Protein AF-A0A9E2MKJ2-F1 (afdb_monomer)

Sequence (163 aa):
MRKSIFILISMLVLAAMLAGCAQEGEVGDALLTVTGDIGKTNSGNDYVFDEARFEEHSVDLVIDDVWMGDGQEYRGILLSDIIDIVKPGSGVTTISVIAVDGKSADVAIEDAKNMDILMVHYLSGALLGEDLGGPVKIAFGADAQKVYPDESWMWWVAELKFK

Nearest PDB structures (foldseek):
  7rkb-assembly1_A  TM=8.671E-01  e=3.979E-11  Klebsiella pneumoniae subsp. pneumoniae SA1
  7kou-assembly3_C  TM=8.525E-01  e=1.728E-10  Agrobacterium fabrum str. C58
  7kp2-assembly1_A  TM=7.884E-01  e=3.795E-07  Vibrio cholerae O1 biovar El Tor str. N16961
  7kom-assembly1_A  TM=7.580E-01  e=3.579E-07  Vibrio vulnificus CMCP6
  2bpb-assembly1_A  TM=7.396E-01  e=1.158E-06  Ancylobacter novellus

Solvent-accessible surface area (backbone atoms only — not comparable to full-atom values): 9170 Å² total; per-residue (Å²): 142,67,85,67,63,70,61,63,66,69,68,73,71,82,79,80,84,82,85,76,81,73,81,66,73,87,77,63,70,74,53,34,37,38,40,62,54,55,67,42,58,77,52,85,83,23,30,63,37,20,67,71,52,48,71,71,58,38,48,80,47,75,31,60,36,98,87,82,42,73,72,39,46,34,27,21,36,38,44,37,56,49,47,66,65,30,41,55,43,94,82,48,51,34,34,36,42,26,22,77,88,69,52,69,33,80,41,48,46,71,51,32,62,75,37,58,34,29,43,29,37,27,46,75,91,38,77,34,48,61,93,78,22,23,62,19,22,52,46,50,26,82,72,36,54,77,75,48,59,80,86,53,59,42,47,30,29,37,37,39,36,33,69

Mean predicted aligned error: 7.88 Å

Secondary structure (DSSP, 8-state):
--TTHHHHHTTSSTTSSS-----PPPP-S-SEEEEESBS--SBTTBEEE-HHHHHHH-EEEEEEETTTEEEEEEEEEEHHHHHHHH-B-TT--EEEEEETTS-EEEEEHHHHHHS-EEEEEEETTEEPPGGGT-S-EEEE-TTGGGTS-GGG--SSEEEEEE-

Structure (mmCIF, N/CA/C/O backbone):
data_AF-A0A9E2MKJ2-F1
#
_entry.id   AF-A0A9E2MKJ2-F1
#
loop_
_atom_site.group_PDB
_atom_site.id
_atom_site.type_symbol
_atom_site.label_atom_id
_atom_site.label_alt_id
_atom_site.label_comp_id
_atom_site.label_asym_id
_atom_site.label_entity_id
_atom_site.label_seq_id
_atom_site.pdbx_PDB_ins_code
_atom_site.Cartn_x
_atom_site.Cartn_y
_atom_site.Cartn_z
_atom_site.occupancy
_atom_site.B_iso_or_equiv
_atom_site.auth_seq_id
_atom_site.auth_comp_id
_atom_site.auth_asym_id
_atom_site.auth_atom_id
_atom_site.pdbx_PDB_model_num
ATOM 1 N N . MET A 1 1 ? -63.630 -22.637 -6.621 1.00 48.47 1 MET A N 1
ATOM 2 C CA . MET A 1 1 ? -62.660 -22.516 -7.735 1.00 48.47 1 MET A CA 1
ATOM 3 C C . MET A 1 1 ? -62.425 -21.020 -7.954 1.00 48.47 1 MET A C 1
ATOM 5 O O . MET A 1 1 ? -63.279 -20.373 -8.522 1.00 48.47 1 MET A O 1
ATOM 9 N N . ARG A 1 2 ? -61.464 -20.331 -7.337 1.00 50.72 2 ARG A N 1
ATOM 10 C CA . ARG A 1 2 ? -60.043 -20.271 -7.715 1.00 50.72 2 ARG A CA 1
ATOM 11 C C . ARG A 1 2 ? -59.269 -19.543 -6.592 1.00 50.72 2 ARG A C 1
ATOM 13 O O . ARG A 1 2 ? -58.680 -18.492 -6.796 1.00 50.72 2 ARG A O 1
ATOM 20 N N . LYS A 1 3 ? -59.245 -20.135 -5.391 1.00 43.34 3 LYS A N 1
ATOM 21 C CA . LYS A 1 3 ? -58.246 -19.813 -4.345 1.00 43.34 3 LYS A CA 1
ATOM 22 C C . LYS A 1 3 ? -56.802 -20.123 -4.811 1.00 43.34 3 LYS A C 1
ATOM 24 O O . LYS A 1 3 ? -55.842 -19.808 -4.129 1.00 43.34 3 LYS A O 1
ATOM 29 N N . SER A 1 4 ? -56.673 -20.697 -6.007 1.00 48.12 4 SER A N 1
ATOM 30 C CA . SER A 1 4 ? -55.448 -21.088 -6.699 1.00 48.12 4 SER A CA 1
ATOM 31 C C . SER A 1 4 ? -54.723 -19.952 -7.435 1.00 48.12 4 SER A C 1
ATOM 33 O O . SER A 1 4 ? -53.630 -20.185 -7.931 1.00 48.12 4 SER A O 1
ATOM 35 N N . ILE A 1 5 ? -55.299 -18.745 -7.539 1.00 49.69 5 ILE A N 1
ATOM 36 C CA . ILE A 1 5 ? -54.667 -17.633 -8.285 1.00 49.69 5 ILE A CA 1
ATOM 37 C C . ILE A 1 5 ? -53.714 -16.798 -7.417 1.00 49.69 5 ILE A C 1
ATOM 39 O O . ILE A 1 5 ? -52.717 -16.301 -7.927 1.00 49.69 5 ILE A O 1
ATOM 43 N N . PHE A 1 6 ? -53.940 -16.713 -6.103 1.00 41.12 6 PHE A N 1
ATOM 44 C CA . PHE A 1 6 ? -53.033 -15.984 -5.204 1.00 41.12 6 PHE A CA 1
ATOM 45 C C . PHE A 1 6 ? -51.783 -16.783 -4.808 1.00 41.12 6 PHE A C 1
ATOM 47 O O . PHE A 1 6 ? -50.783 -16.197 -4.409 1.00 41.12 6 PHE A O 1
ATOM 54 N N . ILE A 1 7 ? -51.806 -18.109 -4.968 1.00 48.50 7 ILE A N 1
ATOM 55 C CA . ILE A 1 7 ? -50.669 -18.979 -4.631 1.00 48.50 7 ILE A CA 1
ATOM 56 C C . ILE A 1 7 ? -49.615 -18.984 -5.754 1.00 48.50 7 ILE A C 1
ATOM 58 O O . ILE A 1 7 ? -48.433 -19.149 -5.474 1.00 48.50 7 ILE A O 1
ATOM 62 N N . LEU A 1 8 ? -50.002 -18.714 -7.009 1.00 43.38 8 LEU A N 1
ATOM 63 C CA . LEU A 1 8 ? -49.053 -18.700 -8.130 1.00 43.38 8 LEU A CA 1
ATOM 64 C C . LEU A 1 8 ? -48.218 -17.415 -8.245 1.00 43.38 8 LEU A C 1
ATOM 66 O O . LEU A 1 8 ? -47.157 -17.449 -8.857 1.00 43.38 8 LEU A O 1
ATOM 70 N N . ILE A 1 9 ? -48.653 -16.300 -7.651 1.00 47.84 9 ILE A N 1
ATOM 71 C CA . ILE A 1 9 ? -47.902 -15.030 -7.703 1.00 47.84 9 ILE A CA 1
ATOM 72 C C . ILE A 1 9 ? -46.892 -14.927 -6.546 1.00 47.84 9 ILE A C 1
ATOM 74 O O . ILE A 1 9 ? -45.880 -14.246 -6.666 1.00 47.84 9 ILE A O 1
ATOM 78 N N . SER A 1 10 ? -47.090 -15.682 -5.459 1.00 44.38 10 SER A N 1
ATOM 79 C CA . SER A 1 10 ? -46.145 -15.725 -4.332 1.00 44.38 10 SER A CA 1
ATOM 80 C C . SER A 1 10 ? -44.887 -16.559 -4.608 1.00 44.38 10 SER A C 1
ATOM 82 O O . SER A 1 10 ? -43.930 -16.470 -3.844 1.00 44.38 10 SER A O 1
ATOM 84 N N . MET A 1 11 ? -44.874 -17.380 -5.663 1.00 45.34 11 MET A N 1
ATOM 85 C CA . MET A 1 11 ? -43.769 -18.308 -5.943 1.00 45.34 11 MET A CA 1
ATOM 86 C C . MET A 1 11 ? -42.767 -17.779 -6.979 1.00 45.34 11 MET A C 1
ATOM 88 O O . MET A 1 11 ? -41.757 -18.426 -7.232 1.00 45.34 11 MET A O 1
ATOM 92 N N . LEU A 1 12 ? -43.012 -16.594 -7.552 1.00 43.16 12 LEU A N 1
ATOM 93 C CA . LEU A 1 12 ? -42.153 -16.000 -8.585 1.00 43.16 12 LEU A CA 1
ATOM 94 C C . LEU A 1 12 ? -41.167 -14.943 -8.053 1.00 43.16 12 LEU A C 1
ATOM 96 O O . LEU A 1 12 ? -40.442 -14.340 -8.835 1.00 43.16 12 LEU A O 1
ATOM 100 N N . VAL A 1 13 ? -41.129 -14.707 -6.737 1.00 48.25 13 VAL A N 1
ATOM 101 C CA . VAL A 1 13 ? -40.271 -13.669 -6.124 1.00 48.25 13 VAL A CA 1
ATOM 102 C C . VAL A 1 13 ? -39.027 -14.259 -5.436 1.00 48.25 13 VAL A C 1
ATOM 104 O O . VAL A 1 13 ? -38.104 -13.526 -5.103 1.00 48.25 13 VAL A O 1
ATOM 107 N N . LEU A 1 14 ? -38.927 -15.585 -5.284 1.00 47.94 14 LEU A N 1
ATOM 108 C CA . LEU A 1 14 ? -37.842 -16.224 -4.518 1.00 47.94 14 LEU A CA 1
ATOM 109 C C . LEU A 1 14 ? -36.689 -16.793 -5.371 1.00 47.94 14 LEU A C 1
ATOM 111 O O . LEU A 1 14 ? -35.899 -17.587 -4.876 1.00 47.94 14 LEU A O 1
ATOM 115 N N . ALA A 1 15 ? -36.581 -16.410 -6.645 1.00 45.19 15 ALA A N 1
ATOM 116 C CA . ALA A 1 15 ? -35.523 -16.902 -7.541 1.00 45.19 15 ALA A CA 1
ATOM 117 C C . ALA A 1 15 ? -34.489 -15.833 -7.945 1.00 45.19 15 ALA A C 1
ATOM 119 O O . ALA A 1 15 ? -33.603 -16.116 -8.743 1.00 45.19 15 ALA A O 1
ATOM 120 N N . ALA A 1 16 ? -34.576 -14.613 -7.405 1.00 46.22 16 ALA A N 1
ATOM 121 C CA . ALA A 1 16 ? -33.737 -13.489 -7.835 1.00 46.22 16 ALA A CA 1
ATOM 122 C C . ALA A 1 16 ? -32.528 -13.184 -6.923 1.00 46.22 16 ALA A C 1
ATOM 124 O O . ALA A 1 16 ? -31.899 -12.149 -7.102 1.00 46.22 16 ALA A O 1
ATOM 125 N N . MET A 1 17 ? -32.187 -14.036 -5.946 1.00 51.84 17 MET A N 1
ATOM 126 C CA . MET A 1 17 ? -31.168 -13.698 -4.930 1.00 51.84 17 MET A CA 1
ATOM 127 C C . MET A 1 17 ? -29.825 -14.439 -5.029 1.00 51.84 17 MET A C 1
ATOM 129 O O . MET A 1 17 ? -29.007 -14.279 -4.134 1.00 51.84 17 MET A O 1
ATOM 133 N N . LEU A 1 18 ? -29.544 -15.223 -6.077 1.00 49.38 18 LEU A N 1
ATOM 134 C CA . LEU A 1 18 ? -28.296 -16.014 -6.139 1.00 49.38 18 LEU A CA 1
ATOM 135 C C . LEU A 1 18 ? -27.590 -15.994 -7.503 1.00 49.38 18 LEU A C 1
ATOM 137 O O . LEU A 1 18 ? -27.066 -17.008 -7.952 1.00 49.38 18 LEU A O 1
ATOM 141 N N . ALA A 1 19 ? -27.552 -14.847 -8.174 1.00 50.34 19 ALA A N 1
ATOM 142 C CA . ALA A 1 19 ? -26.739 -14.692 -9.381 1.00 50.34 19 ALA A CA 1
ATOM 143 C C . ALA A 1 19 ? -26.029 -13.338 -9.371 1.00 50.34 19 ALA A C 1
ATOM 145 O O . ALA A 1 19 ? -26.339 -12.437 -10.143 1.00 50.34 19 ALA A O 1
ATOM 146 N N . GLY A 1 20 ? -25.103 -13.204 -8.427 1.00 41.22 20 GLY A N 1
ATOM 147 C CA . GLY A 1 20 ? -24.197 -12.069 -8.309 1.00 41.22 20 GLY A CA 1
ATOM 148 C C . GLY A 1 20 ? -22.768 -12.514 -8.015 1.00 41.22 20 GLY A C 1
ATOM 149 O O . GLY A 1 20 ? -22.053 -11.789 -7.343 1.00 41.22 20 GLY A O 1
ATOM 150 N N . CYS A 1 21 ? -22.340 -13.695 -8.477 1.00 43.72 21 CYS A N 1
ATOM 151 C CA . CYS A 1 21 ? -20.911 -13.915 -8.684 1.00 43.72 21 CYS A CA 1
ATOM 152 C C . CYS A 1 21 ? -20.562 -13.139 -9.950 1.00 43.72 21 CYS A C 1
ATOM 154 O O . CYS A 1 21 ? -20.670 -13.664 -11.058 1.00 43.72 21 CYS A O 1
ATOM 156 N N . ALA A 1 22 ? -20.263 -11.848 -9.786 1.00 44.31 22 ALA A N 1
ATOM 157 C CA . ALA A 1 22 ? -19.526 -11.120 -10.798 1.00 44.31 22 ALA A CA 1
ATOM 158 C C . ALA A 1 22 ? -18.281 -11.962 -11.080 1.00 44.31 22 ALA A C 1
ATOM 160 O O . ALA A 1 22 ? -17.479 -12.208 -10.182 1.00 44.31 22 ALA A O 1
ATOM 161 N N . GLN A 1 23 ? -18.201 -12.503 -12.290 1.00 45.25 23 GLN A N 1
ATOM 162 C CA . GLN A 1 23 ? -17.027 -13.217 -12.751 1.00 45.25 23 GLN A CA 1
ATOM 163 C C . GLN A 1 23 ? -15.961 -12.160 -13.031 1.00 45.25 23 GLN A C 1
ATOM 165 O O . GLN A 1 23 ? -15.745 -11.754 -14.170 1.00 45.25 23 GLN A O 1
ATOM 170 N N . GLU A 1 24 ? -15.373 -11.644 -11.953 1.00 56.00 24 GLU A N 1
ATOM 171 C CA . GLU A 1 24 ? -14.029 -11.091 -11.994 1.00 56.00 24 GLU A CA 1
ATOM 172 C C . GLU A 1 24 ? -13.126 -12.210 -12.539 1.00 56.00 24 GLU A C 1
ATOM 174 O O . GLU A 1 24 ? -13.365 -13.388 -12.252 1.00 56.00 24 GLU A O 1
ATOM 179 N N . GLY A 1 25 ? -12.187 -11.875 -13.429 1.00 65.81 25 GLY A N 1
ATOM 180 C CA . GLY A 1 25 ? -11.320 -12.863 -14.081 1.00 65.81 25 GLY A CA 1
ATOM 181 C C . GLY A 1 25 ? -10.665 -13.812 -13.073 1.00 65.81 25 GLY A C 1
ATOM 182 O O . GLY A 1 25 ? -10.543 -13.475 -11.893 1.00 65.81 25 GLY A O 1
ATOM 183 N N . GLU A 1 26 ? -10.274 -15.008 -13.530 1.00 83.62 26 GLU A N 1
ATOM 184 C CA . GLU A 1 26 ? -9.567 -15.962 -12.668 1.00 83.62 26 GLU A CA 1
ATOM 185 C C . GLU A 1 26 ? -8.401 -15.257 -11.963 1.00 83.62 26 GLU A C 1
ATOM 187 O O . GLU A 1 26 ? -7.570 -14.626 -12.613 1.00 83.62 26 GLU A O 1
ATOM 192 N N . VAL A 1 27 ? -8.395 -15.322 -10.630 1.00 90.12 27 VAL A N 1
ATOM 193 C CA . VAL A 1 27 ? -7.342 -14.742 -9.794 1.00 90.12 27 VAL A CA 1
ATOM 194 C C . VAL A 1 27 ? -6.051 -15.523 -10.040 1.00 90.12 27 VAL A C 1
ATOM 196 O O . VAL A 1 27 ? -6.033 -16.746 -9.888 1.00 90.12 27 VAL A O 1
ATOM 199 N N . GLY A 1 28 ? -4.998 -14.815 -10.442 1.00 94.06 28 GLY A N 1
ATOM 200 C CA . GLY A 1 28 ? -3.655 -15.349 -10.638 1.00 94.06 28 GLY A CA 1
ATOM 201 C C . GLY A 1 28 ? -2.877 -15.528 -9.333 1.00 94.06 28 GLY A C 1
ATOM 202 O O . GLY A 1 28 ? -3.443 -15.558 -8.239 1.00 94.06 28 GLY A O 1
ATOM 203 N N . ASP A 1 29 ? -1.553 -15.645 -9.453 1.00 96.19 29 ASP A N 1
ATOM 204 C CA . ASP A 1 29 ? -0.668 -15.759 -8.293 1.00 96.19 29 ASP A CA 1
ATOM 205 C C . ASP A 1 29 ? -0.756 -14.495 -7.424 1.00 96.19 29 ASP A C 1
ATOM 207 O O . ASP A 1 29 ? -0.662 -13.367 -7.914 1.00 96.19 29 ASP A O 1
ATOM 211 N N . ALA A 1 30 ? -0.955 -14.688 -6.120 1.00 97.25 30 ALA A N 1
ATOM 212 C CA . ALA A 1 30 ? -1.144 -13.589 -5.186 1.00 97.25 30 ALA A CA 1
ATOM 213 C C . ALA A 1 30 ? 0.164 -12.815 -4.969 1.00 97.25 30 ALA A C 1
ATOM 215 O O . ALA A 1 30 ? 1.140 -13.372 -4.463 1.00 97.25 30 ALA A O 1
ATOM 216 N N . LEU A 1 31 ? 0.156 -11.521 -5.296 1.00 98.19 31 LEU A N 1
ATOM 217 C CA . LEU A 1 31 ? 1.242 -10.591 -4.973 1.00 98.19 31 LEU A CA 1
ATOM 218 C C . LEU A 1 31 ? 0.961 -9.853 -3.662 1.00 98.19 31 LEU A C 1
ATOM 220 O O . LEU A 1 31 ? 1.866 -9.640 -2.860 1.00 98.19 31 LEU A O 1
ATOM 224 N N . LEU A 1 32 ? -0.305 -9.495 -3.435 1.00 98.75 32 LEU A N 1
ATOM 225 C CA . LEU A 1 32 ? -0.785 -8.857 -2.215 1.00 98.75 32 LEU A CA 1
ATOM 226 C C . LEU A 1 32 ? -2.194 -9.358 -1.892 1.00 98.75 32 LEU A C 1
ATOM 228 O O . LEU A 1 32 ? -3.072 -9.359 -2.753 1.00 98.75 32 LEU A O 1
ATOM 232 N N . THR A 1 33 ? -2.431 -9.763 -0.648 1.00 98.69 33 THR A N 1
ATOM 233 C CA . THR A 1 33 ? -3.749 -10.231 -0.193 1.00 98.69 33 THR A CA 1
ATOM 234 C C . THR A 1 33 ? -4.363 -9.237 0.781 1.00 98.69 33 THR A C 1
ATOM 236 O O . THR A 1 33 ? -3.698 -8.759 1.693 1.00 98.69 33 THR A O 1
ATOM 239 N N . VAL A 1 34 ? -5.645 -8.936 0.618 1.00 98.75 34 VAL A N 1
ATOM 240 C CA . VAL A 1 34 ? -6.417 -8.121 1.552 1.00 98.75 34 VAL A CA 1
ATOM 241 C C . VAL A 1 34 ? -7.363 -9.007 2.342 1.00 98.75 34 VAL A C 1
ATOM 243 O O . VAL A 1 34 ? -8.164 -9.740 1.761 1.00 98.75 34 VAL A O 1
ATOM 246 N N . THR A 1 35 ? -7.283 -8.903 3.664 1.00 98.69 35 THR A N 1
ATOM 247 C CA . THR A 1 35 ? -8.057 -9.700 4.621 1.00 98.69 35 THR A CA 1
ATOM 248 C C . THR A 1 35 ? -8.778 -8.794 5.624 1.00 98.69 35 THR A C 1
ATOM 250 O O . THR A 1 35 ? -8.530 -7.585 5.704 1.00 98.69 35 THR A O 1
ATOM 253 N N . GLY A 1 36 ? -9.651 -9.380 6.446 1.00 97.94 36 GLY A N 1
ATOM 254 C CA . GLY A 1 36 ? -10.337 -8.679 7.535 1.00 97.94 36 GLY A CA 1
ATOM 255 C C . GLY A 1 36 ? -11.766 -8.270 7.184 1.00 97.94 36 GLY A C 1
ATOM 256 O O . GLY A 1 36 ? -12.458 -8.993 6.471 1.00 97.94 36 GLY A O 1
ATOM 257 N N . ASP A 1 37 ? -12.239 -7.150 7.735 1.00 97.50 37 ASP A N 1
ATOM 258 C CA . ASP A 1 37 ? -13.611 -6.662 7.513 1.00 97.50 37 ASP A CA 1
ATOM 259 C C . ASP A 1 37 ? -13.715 -5.880 6.189 1.00 97.50 37 ASP A C 1
ATOM 261 O O . ASP A 1 37 ? -13.721 -4.645 6.155 1.00 97.50 37 ASP A O 1
ATOM 265 N N . ILE A 1 38 ? -13.754 -6.628 5.080 1.00 98.00 38 ILE A N 1
ATOM 266 C CA . ILE A 1 38 ? -13.893 -6.113 3.711 1.00 98.00 38 ILE A CA 1
ATOM 267 C C . ILE A 1 38 ? -15.231 -6.496 3.070 1.00 98.00 38 ILE A C 1
ATOM 269 O O . ILE A 1 38 ? -15.771 -7.577 3.295 1.00 98.00 38 ILE A O 1
ATOM 273 N N . GLY A 1 39 ? -15.782 -5.589 2.259 1.00 96.88 39 GLY A N 1
ATOM 274 C CA . GLY A 1 39 ? -17.091 -5.746 1.623 1.00 96.88 39 GLY A CA 1
ATOM 275 C C . GLY A 1 39 ? -17.060 -6.402 0.241 1.00 96.88 39 GLY A C 1
ATOM 276 O O . GLY A 1 39 ? -18.093 -6.902 -0.209 1.00 96.88 39 GLY A O 1
ATOM 277 N N . LYS A 1 40 ? -15.910 -6.409 -0.445 1.00 96.69 40 LYS A N 1
ATOM 278 C CA . LYS A 1 40 ? -15.702 -7.119 -1.715 1.00 96.69 40 LYS A CA 1
ATOM 279 C C . LYS A 1 40 ? -14.550 -8.106 -1.617 1.00 96.69 40 LYS A C 1
ATOM 281 O O . LYS A 1 40 ? -13.498 -7.779 -1.079 1.00 96.69 40 LYS A O 1
ATOM 286 N N . THR A 1 41 ? -14.748 -9.279 -2.208 1.00 96.38 41 THR A N 1
ATOM 287 C CA . THR A 1 41 ? -13.777 -10.375 -2.250 1.00 96.38 41 THR A CA 1
ATOM 288 C C . THR A 1 41 ? -13.726 -10.961 -3.655 1.00 96.38 41 THR A C 1
ATOM 290 O O . THR A 1 41 ? -14.698 -10.874 -4.408 1.00 96.38 41 THR A O 1
ATOM 293 N N . ASN A 1 42 ? -12.592 -11.561 -4.003 1.00 95.50 42 ASN A N 1
ATOM 294 C CA . ASN A 1 42 ? -12.400 -12.249 -5.284 1.00 95.50 42 ASN A CA 1
ATOM 295 C C . ASN A 1 42 ? -11.769 -13.645 -5.122 1.00 95.50 42 ASN A C 1
ATOM 297 O O . ASN A 1 42 ? -11.729 -14.417 -6.076 1.00 95.50 42 ASN A O 1
ATOM 301 N N . SER A 1 43 ? -11.332 -13.992 -3.907 1.00 95.50 43 SER A N 1
ATOM 302 C CA . SER A 1 43 ? -10.736 -15.277 -3.564 1.00 95.50 43 SER A CA 1
ATOM 303 C C . SER A 1 43 ? -1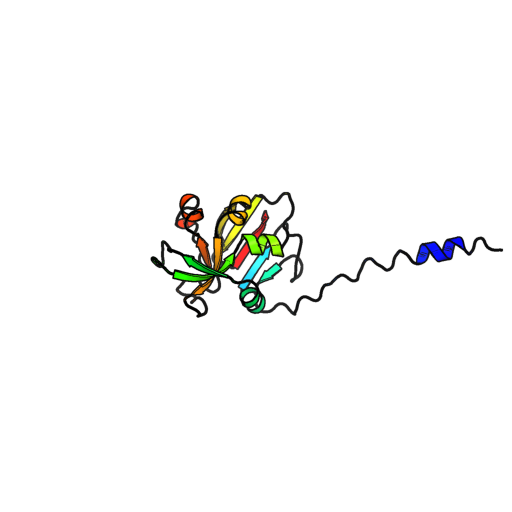1.232 -15.710 -2.183 1.00 95.50 43 SER A C 1
ATOM 305 O O . SER A 1 43 ? -10.679 -15.362 -1.142 1.00 95.50 43 SER A O 1
ATOM 307 N N . GLY A 1 44 ? -12.352 -16.436 -2.156 1.00 93.31 44 GLY A N 1
ATOM 308 C CA . GLY A 1 44 ? -13.001 -16.826 -0.903 1.00 93.31 44 GLY A CA 1
ATOM 309 C C . GLY A 1 44 ? -13.461 -15.613 -0.084 1.00 93.31 44 GLY A C 1
ATOM 310 O O . GLY A 1 44 ? -14.325 -14.855 -0.529 1.00 93.31 44 GLY A O 1
ATOM 311 N N . ASN A 1 45 ? -12.898 -15.459 1.117 1.00 95.44 45 ASN A N 1
ATOM 312 C CA . ASN A 1 45 ? -13.192 -14.342 2.024 1.00 95.44 45 ASN A CA 1
ATOM 313 C C . ASN A 1 45 ? -12.221 -13.163 1.863 1.00 95.44 45 ASN A C 1
ATOM 315 O O . ASN A 1 45 ? -12.382 -12.159 2.550 1.00 95.44 45 ASN A O 1
ATOM 319 N N . ASP A 1 46 ? -11.248 -13.287 0.964 1.00 97.50 46 ASP A N 1
ATOM 320 C CA . ASP A 1 46 ? -10.168 -12.328 0.793 1.00 97.50 46 ASP A CA 1
ATOM 321 C C . ASP A 1 46 ? -10.252 -11.671 -0.592 1.00 97.50 46 ASP A C 1
ATOM 323 O O . ASP A 1 46 ? -10.920 -12.154 -1.521 1.00 97.50 46 ASP A O 1
ATOM 327 N N . TYR A 1 47 ? -9.555 -10.550 -0.743 1.00 98.19 47 TYR A N 1
ATOM 328 C CA . TYR A 1 47 ? -9.341 -9.916 -2.038 1.00 98.19 47 TYR A CA 1
ATOM 329 C C . TYR A 1 47 ? -7.861 -9.990 -2.400 1.00 98.19 47 TYR A C 1
ATOM 331 O O . TYR A 1 47 ? -7.013 -9.436 -1.708 1.00 98.19 47 TYR A O 1
ATOM 339 N N . VAL A 1 48 ? -7.540 -10.671 -3.490 1.00 98.44 48 VAL A N 1
ATOM 340 C CA . VAL A 1 48 ? -6.173 -10.840 -3.979 1.00 98.44 48 VAL A CA 1
ATOM 341 C C . VAL A 1 48 ? -5.902 -9.841 -5.095 1.00 98.44 48 VAL A C 1
ATOM 343 O O . VAL A 1 48 ? -6.683 -9.728 -6.042 1.00 98.44 48 VAL A O 1
ATOM 346 N N . PHE A 1 49 ? -4.777 -9.143 -4.981 1.00 98.38 49 PHE A N 1
ATOM 347 C CA . PHE A 1 49 ? -4.140 -8.403 -6.060 1.00 98.38 49 PHE A CA 1
ATOM 348 C C . PHE A 1 49 ? -3.039 -9.280 -6.663 1.00 98.38 49 PHE A C 1
ATOM 350 O O . PHE A 1 49 ? -2.020 -9.563 -6.031 1.00 98.38 49 PHE A O 1
ATOM 357 N N .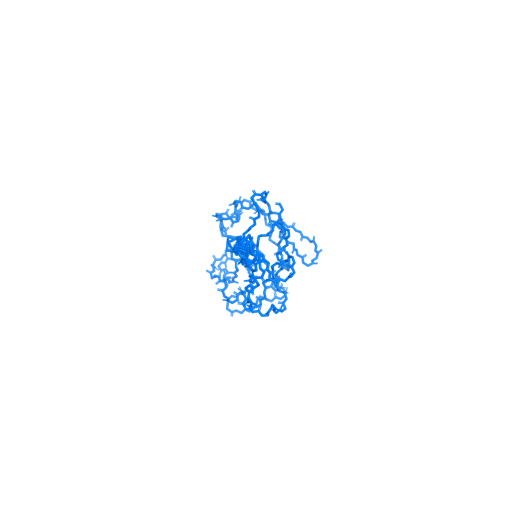 ASP A 1 50 ? -3.294 -9.739 -7.880 1.00 97.94 50 ASP A N 1
ATOM 358 C CA . ASP A 1 50 ? -2.363 -10.415 -8.780 1.00 97.94 50 ASP A CA 1
ATOM 359 C C . ASP A 1 50 ? -1.769 -9.406 -9.779 1.00 97.94 50 ASP A C 1
ATOM 361 O O . ASP A 1 50 ? -2.108 -8.220 -9.753 1.00 97.94 50 ASP A O 1
ATOM 365 N N . GLU A 1 51 ? -0.890 -9.869 -10.672 1.00 97.56 51 GLU A N 1
ATOM 366 C CA . GLU A 1 51 ? -0.229 -9.016 -11.675 1.00 97.56 51 GLU A CA 1
ATOM 367 C C . GLU A 1 51 ? -1.239 -8.179 -12.474 1.00 97.56 51 GLU A C 1
ATOM 369 O O . GLU A 1 51 ? -1.088 -6.968 -12.589 1.00 97.56 51 GLU A O 1
ATOM 374 N N . ALA A 1 52 ? -2.322 -8.798 -12.959 1.00 96.50 52 ALA A N 1
ATOM 375 C CA . ALA A 1 52 ? -3.325 -8.116 -13.776 1.00 96.50 52 ALA A CA 1
ATOM 376 C C . ALA A 1 52 ? -3.995 -6.948 -13.032 1.00 96.50 52 ALA A C 1
ATOM 378 O O . ALA A 1 52 ? -4.208 -5.882 -13.610 1.00 96.50 52 ALA A O 1
ATOM 379 N N . ARG A 1 53 ? -4.296 -7.112 -11.738 1.00 96.62 53 ARG A N 1
ATOM 380 C CA . ARG A 1 53 ? -4.868 -6.032 -10.920 1.00 96.62 53 ARG A CA 1
ATOM 381 C C . ARG A 1 53 ? -3.849 -4.947 -10.593 1.00 96.62 53 ARG A C 1
ATOM 383 O O . ARG A 1 53 ? -4.230 -3.780 -10.517 1.00 96.62 53 ARG A O 1
ATOM 390 N N . PHE A 1 54 ? -2.575 -5.299 -10.421 1.00 98.12 54 PHE A N 1
ATOM 391 C CA . PHE A 1 54 ? -1.507 -4.302 -10.332 1.00 98.12 54 PHE A CA 1
ATOM 392 C C . PHE A 1 54 ? -1.377 -3.516 -11.638 1.00 98.12 54 PHE A C 1
ATOM 394 O O . PHE A 1 54 ? -1.329 -2.289 -11.590 1.00 98.12 54 PHE A O 1
ATOM 401 N N . GLU A 1 55 ? -1.407 -4.164 -12.799 1.00 96.62 55 GLU A N 1
ATOM 402 C CA . GLU A 1 55 ? -1.380 -3.472 -14.091 1.00 96.62 55 GLU A CA 1
ATOM 403 C C . GLU A 1 55 ? -2.578 -2.526 -14.271 1.00 96.62 55 GLU A C 1
ATOM 405 O O . GLU A 1 55 ? -2.398 -1.405 -14.758 1.00 96.62 55 GLU A O 1
ATOM 410 N N . GLU A 1 56 ? -3.775 -2.958 -13.860 1.00 97.19 56 GLU A N 1
ATOM 411 C CA . GLU A 1 56 ? -5.029 -2.211 -14.003 1.00 97.19 56 GLU A CA 1
ATOM 412 C C . GLU A 1 56 ? -5.120 -0.997 -13.071 1.00 97.19 56 GLU A C 1
ATOM 414 O O . GLU A 1 56 ? -5.557 0.074 -13.497 1.00 97.19 56 GLU A O 1
ATOM 419 N N . HIS A 1 57 ? -4.738 -1.156 -11.803 1.00 97.94 57 HIS A N 1
ATOM 420 C CA . HIS A 1 57 ? -5.005 -0.159 -10.763 1.00 97.94 57 HIS A CA 1
ATOM 421 C C . HIS A 1 57 ? -3.786 0.669 -10.362 1.00 97.94 57 HIS A C 1
ATOM 423 O O . HIS A 1 57 ? -3.922 1.576 -9.544 1.00 97.94 57 HIS A O 1
ATOM 429 N N . SER A 1 58 ? -2.597 0.380 -10.899 1.00 98.50 58 SER A N 1
ATOM 430 C CA . SER A 1 58 ? -1.408 1.124 -10.493 1.00 98.50 58 SER A CA 1
ATOM 431 C C . SER A 1 58 ? -1.363 2.543 -11.048 1.00 98.50 58 SER A C 1
ATOM 433 O O . SER A 1 58 ? -1.638 2.784 -12.225 1.00 98.50 58 SER A O 1
ATOM 435 N N . VAL A 1 59 ? -0.870 3.454 -10.216 1.00 98.56 59 VAL A N 1
ATOM 436 C CA . VAL A 1 59 ? -0.518 4.833 -10.556 1.00 98.56 59 VAL A CA 1
ATOM 437 C C . VAL A 1 59 ? 0.991 5.035 -10.450 1.00 98.56 59 VAL A C 1
ATOM 439 O O . VAL A 1 59 ? 1.659 4.348 -9.676 1.00 98.56 59 VAL A O 1
ATOM 442 N N . ASP A 1 60 ? 1.523 5.977 -11.226 1.00 98.44 60 ASP A N 1
ATOM 443 C CA . ASP A 1 60 ? 2.921 6.406 -11.152 1.00 98.44 60 ASP A CA 1
ATOM 444 C C . ASP A 1 60 ? 3.064 7.580 -10.175 1.00 98.44 60 ASP A C 1
ATOM 446 O O . ASP A 1 60 ? 2.356 8.583 -10.299 1.00 98.44 60 ASP A O 1
ATOM 450 N N . LEU A 1 61 ? 4.007 7.485 -9.237 1.00 98.25 61 LEU A N 1
ATOM 451 C CA . LEU A 1 61 ? 4.379 8.553 -8.311 1.00 98.25 61 LEU A CA 1
ATOM 452 C C . LEU A 1 61 ? 5.899 8.663 -8.196 1.00 98.25 61 LEU A C 1
ATOM 454 O O . LEU A 1 61 ? 6.619 7.667 -8.207 1.00 98.25 61 LEU A O 1
ATOM 458 N N . VAL A 1 62 ? 6.380 9.894 -8.025 1.00 98.44 62 VAL A N 1
ATOM 459 C CA . VAL A 1 62 ? 7.777 10.157 -7.668 1.00 98.44 62 VAL A CA 1
ATOM 460 C C . VAL A 1 62 ? 7.843 10.393 -6.165 1.00 98.44 62 VAL A C 1
ATOM 462 O O . VAL A 1 62 ? 7.221 11.332 -5.667 1.00 98.44 62 VAL A O 1
ATOM 465 N N . ILE A 1 63 ? 8.561 9.531 -5.448 1.00 98.25 63 ILE A N 1
ATOM 466 C CA . ILE A 1 63 ? 8.648 9.554 -3.983 1.00 98.25 63 ILE A CA 1
ATOM 467 C C . ILE A 1 63 ? 10.116 9.605 -3.557 1.00 98.25 63 ILE A C 1
ATOM 469 O O . ILE A 1 63 ? 10.944 8.846 -4.058 1.00 98.25 63 ILE A O 1
ATOM 473 N N . ASP A 1 64 ? 10.421 10.475 -2.596 1.00 98.06 64 ASP A N 1
ATOM 474 C CA . ASP A 1 64 ? 11.693 10.439 -1.879 1.00 98.06 64 ASP A CA 1
ATOM 475 C C . ASP A 1 64 ? 11.613 9.335 -0.822 1.00 98.06 64 ASP A C 1
ATOM 477 O O . ASP A 1 64 ? 10.790 9.396 0.091 1.00 98.06 64 ASP A O 1
ATOM 481 N N . ASP A 1 65 ? 12.408 8.283 -0.979 1.00 96.88 65 ASP A N 1
ATOM 482 C CA . ASP A 1 65 ? 12.366 7.096 -0.130 1.00 96.88 65 ASP A CA 1
ATOM 483 C C . ASP A 1 65 ? 13.560 7.120 0.823 1.00 96.88 65 ASP A C 1
ATOM 485 O O . ASP A 1 65 ? 14.715 7.170 0.404 1.00 96.88 65 ASP A O 1
ATOM 489 N N . VAL A 1 66 ? 13.285 7.062 2.125 1.00 95.38 66 VAL A N 1
ATOM 490 C CA . VAL A 1 66 ? 14.308 7.185 3.177 1.00 95.38 66 VAL A CA 1
ATOM 491 C C . VAL A 1 66 ? 15.390 6.096 3.109 1.00 95.38 66 VAL A C 1
ATOM 493 O O . VAL A 1 66 ? 16.491 6.288 3.627 1.00 95.38 66 VAL A O 1
ATOM 496 N N . TRP A 1 67 ? 15.106 4.972 2.444 1.00 95.38 67 TRP A N 1
ATOM 497 C CA . TRP A 1 67 ? 16.024 3.849 2.258 1.00 95.38 67 TRP A CA 1
ATOM 498 C C . TRP A 1 67 ? 16.617 3.770 0.847 1.00 95.38 67 TRP A C 1
ATOM 500 O O . TRP A 1 67 ? 17.722 3.249 0.689 1.00 95.38 67 TRP A O 1
ATOM 510 N N . MET A 1 68 ? 15.911 4.274 -0.169 1.00 95.75 68 MET A N 1
ATOM 511 C CA . MET A 1 68 ? 16.322 4.191 -1.583 1.00 95.75 68 MET A CA 1
ATOM 512 C C . MET A 1 68 ? 16.871 5.508 -2.155 1.00 95.75 68 MET A C 1
ATOM 514 O O . MET A 1 68 ? 17.475 5.505 -3.228 1.00 95.75 68 MET A O 1
ATOM 518 N N . GLY A 1 69 ? 16.715 6.616 -1.433 1.00 96.44 69 GLY A N 1
ATOM 519 C CA . GLY A 1 69 ? 17.082 7.963 -1.858 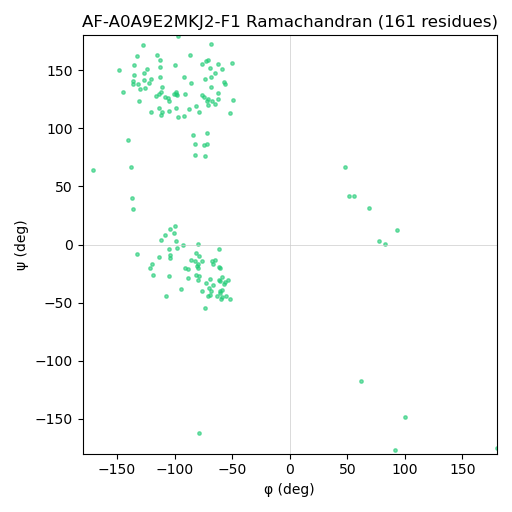1.00 96.44 69 GLY A CA 1
ATOM 520 C C . GLY A 1 69 ? 15.947 8.715 -2.553 1.00 96.44 69 GLY A C 1
ATOM 521 O O . GLY A 1 69 ? 14.821 8.235 -2.685 1.00 96.44 69 GLY A O 1
ATOM 522 N N . ASP A 1 70 ? 16.270 9.921 -3.007 1.00 97.75 70 ASP A N 1
ATOM 523 C CA . ASP A 1 70 ? 15.297 10.863 -3.559 1.00 97.75 70 ASP A CA 1
ATOM 524 C C . ASP A 1 70 ? 14.872 10.490 -4.991 1.00 97.75 70 ASP A C 1
ATOM 526 O O . ASP A 1 70 ? 15.624 9.852 -5.738 1.00 97.75 70 ASP A O 1
ATOM 530 N N . GLY A 1 71 ? 13.678 10.928 -5.394 1.00 97.25 71 GLY A N 1
ATOM 531 C CA . GLY A 1 71 ? 13.218 10.878 -6.783 1.00 97.25 71 GLY A CA 1
ATOM 532 C C . GLY A 1 71 ? 12.941 9.479 -7.339 1.00 97.25 71 GLY A C 1
ATOM 533 O O . GLY A 1 71 ? 13.135 9.261 -8.535 1.00 97.25 71 GLY A O 1
ATOM 534 N N . GLN A 1 72 ? 12.508 8.528 -6.510 1.00 98.44 72 GLN A N 1
ATOM 535 C CA . GLN A 1 72 ? 12.188 7.177 -6.976 1.00 98.44 72 GLN A CA 1
ATOM 536 C C . GLN A 1 72 ? 10.899 7.181 -7.796 1.00 98.44 72 GLN A C 1
ATOM 538 O O . GLN A 1 72 ? 9.848 7.598 -7.312 1.00 98.44 72 GLN A O 1
ATOM 543 N N . GLU A 1 73 ? 10.978 6.693 -9.032 1.00 98.50 73 GLU A N 1
ATOM 544 C CA . GLU A 1 73 ? 9.830 6.531 -9.927 1.00 98.50 73 GLU A CA 1
ATOM 545 C C . GLU A 1 73 ? 9.109 5.220 -9.600 1.00 98.50 73 GLU A C 1
ATOM 547 O O . GLU A 1 73 ? 9.404 4.164 -10.170 1.00 98.50 73 GLU A O 1
ATOM 552 N N . TYR A 1 74 ? 8.190 5.279 -8.641 1.00 98.75 74 TYR A N 1
ATOM 553 C CA . TYR A 1 74 ? 7.402 4.131 -8.222 1.00 98.75 74 TYR A CA 1
ATOM 554 C C . TYR A 1 74 ? 6.099 4.030 -8.989 1.00 98.75 74 TYR A C 1
ATOM 556 O O . TYR A 1 74 ? 5.430 5.024 -9.261 1.00 98.75 74 TYR A O 1
ATOM 564 N N . ARG A 1 75 ? 5.699 2.788 -9.252 1.00 98.75 75 ARG A N 1
ATOM 565 C CA . ARG A 1 75 ? 4.359 2.471 -9.724 1.00 98.75 75 ARG A CA 1
ATOM 566 C C . ARG A 1 75 ? 3.754 1.353 -8.885 1.00 98.75 75 ARG A C 1
ATOM 568 O O . ARG A 1 75 ? 4.410 0.358 -8.563 1.00 98.75 75 ARG A O 1
ATOM 575 N N . GLY A 1 76 ? 2.507 1.552 -8.484 1.00 98.75 76 GLY A N 1
ATOM 576 C CA . GLY A 1 76 ? 1.817 0.684 -7.539 1.00 98.75 76 GLY A CA 1
ATOM 577 C C . GLY A 1 76 ? 0.399 1.154 -7.254 1.00 98.75 76 GLY A C 1
ATOM 578 O O . GLY A 1 76 ? -0.061 2.123 -7.852 1.00 98.75 76 GLY A O 1
ATOM 579 N N . ILE A 1 77 ? -0.291 0.494 -6.329 1.00 98.81 77 ILE A N 1
ATOM 580 C CA . ILE A 1 77 ? -1.691 0.802 -6.003 1.00 98.81 77 ILE A CA 1
ATOM 581 C C . ILE A 1 77 ? -1.743 1.638 -4.725 1.00 98.81 77 ILE A C 1
ATOM 583 O O . ILE A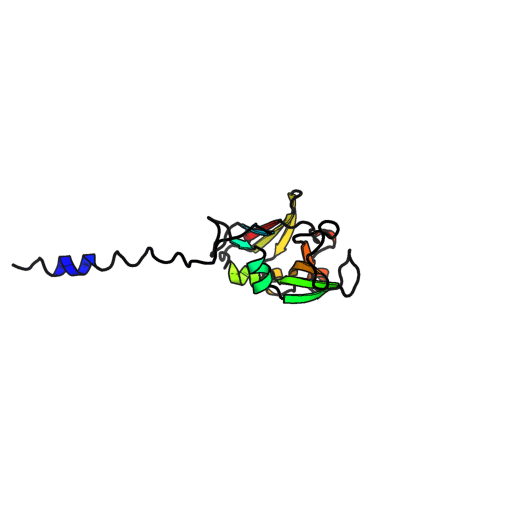 1 77 ? -1.130 1.275 -3.718 1.00 98.81 77 ILE A O 1
ATOM 587 N N . LEU A 1 78 ? -2.466 2.758 -4.745 1.00 98.81 78 LEU A N 1
ATOM 588 C CA . LEU A 1 78 ? -2.673 3.567 -3.545 1.00 98.81 78 LEU A CA 1
ATOM 589 C C . LEU A 1 78 ? -3.562 2.830 -2.538 1.00 98.81 78 LEU A C 1
ATOM 591 O O . LEU A 1 78 ? -4.530 2.167 -2.914 1.00 98.81 78 LEU A O 1
ATOM 595 N N . LEU A 1 79 ? -3.297 2.994 -1.240 1.00 98.81 79 LEU A N 1
ATOM 596 C CA . LEU A 1 79 ? -4.182 2.450 -0.207 1.00 98.81 79 LEU A CA 1
ATOM 597 C C . LEU A 1 79 ? -5.602 3.030 -0.303 1.00 98.81 79 LEU A C 1
ATOM 599 O O . LEU A 1 79 ? -6.556 2.309 -0.015 1.00 98.81 79 LEU A O 1
ATOM 603 N N . SER A 1 80 ? -5.760 4.280 -0.747 1.00 98.75 80 SER A N 1
ATOM 604 C CA . SER A 1 80 ? -7.065 4.889 -1.036 1.00 98.75 80 SER A CA 1
ATOM 605 C C . SER A 1 80 ? -7.839 4.107 -2.101 1.00 98.75 80 SER A C 1
ATOM 607 O O . SER A 1 80 ? -9.014 3.797 -1.900 1.00 98.75 80 SER A O 1
ATOM 609 N N . ASP A 1 81 ? -7.171 3.709 -3.184 1.00 98.75 81 ASP A N 1
ATOM 610 C CA . ASP A 1 81 ? -7.774 2.916 -4.256 1.00 98.75 81 ASP A CA 1
ATOM 611 C C . ASP A 1 81 ? -8.100 1.497 -3.778 1.00 98.75 81 ASP A C 1
ATOM 613 O O . ASP A 1 81 ? -9.182 0.982 -4.061 1.00 98.75 81 ASP A O 1
ATOM 617 N N . ILE A 1 82 ? -7.227 0.880 -2.971 1.00 98.75 82 ILE A N 1
ATOM 618 C CA . ILE A 1 82 ? -7.509 -0.425 -2.350 1.00 98.75 82 ILE A CA 1
ATOM 619 C C . ILE A 1 82 ? -8.757 -0.337 -1.467 1.00 98.75 82 ILE A C 1
ATOM 621 O O . ILE A 1 82 ? -9.643 -1.183 -1.593 1.00 98.75 82 ILE A O 1
ATOM 625 N N . ILE A 1 83 ? -8.876 0.691 -0.618 1.00 98.69 83 ILE A N 1
ATOM 626 C CA . ILE A 1 83 ? -10.076 0.950 0.199 1.00 98.69 83 ILE A CA 1
ATOM 627 C C . ILE A 1 83 ? -11.315 1.051 -0.697 1.00 98.69 83 ILE A C 1
ATOM 629 O O . ILE A 1 83 ? -12.362 0.472 -0.389 1.00 98.69 83 ILE A O 1
ATOM 633 N N . ASP A 1 84 ? -11.210 1.758 -1.818 1.00 98.50 84 ASP A N 1
ATOM 634 C CA . ASP A 1 84 ? -12.318 1.917 -2.747 1.00 98.50 84 ASP A CA 1
ATOM 635 C C . ASP A 1 84 ? -12.684 0.635 -3.497 1.00 98.50 84 ASP A C 1
ATOM 637 O O . ASP A 1 84 ? -13.861 0.435 -3.813 1.00 98.50 84 ASP A O 1
ATOM 641 N N . ILE A 1 85 ? -11.729 -0.250 -3.743 1.00 98.31 85 ILE A N 1
ATOM 642 C CA . ILE A 1 85 ? -11.962 -1.552 -4.365 1.00 98.31 85 ILE A CA 1
ATOM 643 C C . ILE A 1 85 ? -12.640 -2.494 -3.369 1.00 98.31 85 ILE A C 1
ATOM 645 O O . ILE A 1 85 ? -13.724 -3.009 -3.658 1.00 98.31 85 ILE A O 1
ATOM 649 N N . VAL A 1 86 ? -12.050 -2.678 -2.184 1.00 98.38 86 VAL A N 1
ATOM 650 C CA . VAL A 1 86 ? -12.483 -3.706 -1.220 1.00 98.38 86 VAL A CA 1
ATOM 651 C C . VAL A 1 86 ? -13.670 -3.271 -0.362 1.00 98.38 86 VAL A C 1
ATOM 653 O O . VAL A 1 86 ? -14.313 -4.117 0.255 1.00 98.38 86 VAL A O 1
ATOM 656 N N . LYS A 1 87 ? -13.994 -1.968 -0.341 1.00 98.12 87 LYS A N 1
ATOM 657 C CA . LYS A 1 87 ? -15.140 -1.373 0.372 1.00 98.12 87 LYS A CA 1
ATOM 658 C C . LYS A 1 87 ? -15.246 -1.873 1.824 1.00 98.12 87 LYS A C 1
ATOM 660 O O . LYS A 1 87 ? -16.194 -2.594 2.141 1.00 98.12 87 LYS A O 1
ATOM 665 N N . PRO A 1 88 ? -14.281 -1.528 2.697 1.00 97.94 88 PRO A N 1
ATOM 666 C CA . PRO A 1 88 ? -14.234 -2.049 4.058 1.00 97.94 88 PRO A CA 1
ATOM 667 C C . PRO A 1 88 ? -15.454 -1.656 4.893 1.00 97.94 88 PRO A C 1
ATOM 669 O O . PRO A 1 88 ? -16.114 -0.645 4.628 1.00 97.94 88 PRO A O 1
ATOM 672 N N . GLY A 1 89 ? -15.744 -2.464 5.914 1.00 96.19 89 GLY A N 1
ATOM 673 C CA . GLY A 1 89 ? -16.821 -2.205 6.863 1.00 96.19 89 GLY A CA 1
ATOM 674 C C . GLY A 1 89 ? -16.639 -0.872 7.595 1.00 96.19 89 GLY A C 1
ATOM 675 O O . GLY A 1 89 ? -15.527 -0.404 7.826 1.00 96.19 89 GLY A O 1
ATOM 676 N N . SER A 1 90 ? -17.743 -0.243 8.011 1.00 94.94 90 SER A N 1
ATOM 677 C CA . SER A 1 90 ? -17.706 1.075 8.673 1.00 94.94 90 SER A CA 1
ATOM 678 C C . SER A 1 90 ? -17.006 1.077 10.039 1.00 94.94 90 SER A C 1
ATOM 680 O O . SER A 1 90 ? -16.784 2.146 10.600 1.00 94.94 90 SER A O 1
ATOM 682 N N . GLY A 1 91 ? -16.749 -0.104 10.609 1.00 96.25 91 GLY A N 1
ATOM 683 C CA . GLY A 1 91 ? -16.021 -0.269 11.866 1.00 96.25 91 GLY A CA 1
ATOM 684 C C . GLY A 1 91 ? -14.503 -0.321 11.703 1.00 96.25 91 GLY A C 1
ATOM 685 O O . GLY A 1 91 ? -13.811 -0.192 12.707 1.00 96.25 91 GLY A O 1
ATOM 686 N N . VAL A 1 92 ? -13.996 -0.484 10.477 1.00 98.00 92 VAL A N 1
ATOM 687 C CA . VAL A 1 92 ? -12.557 -0.553 10.209 1.00 98.00 92 VAL A CA 1
ATOM 688 C C . VAL A 1 92 ? -11.930 0.816 10.411 1.00 98.00 92 VAL A C 1
ATOM 690 O O . VAL A 1 92 ? -12.332 1.797 9.781 1.00 98.00 92 VAL A O 1
ATOM 693 N N . THR A 1 93 ? -10.906 0.874 11.253 1.00 98.31 93 THR A N 1
ATOM 694 C CA . THR A 1 93 ? -10.150 2.107 11.522 1.00 98.31 93 THR A CA 1
ATOM 695 C C . THR A 1 93 ? -8.677 1.985 11.170 1.00 98.31 93 THR A C 1
ATOM 697 O O . THR A 1 93 ? -7.994 3.003 11.040 1.00 98.31 93 THR A O 1
ATOM 700 N N . THR A 1 94 ? -8.175 0.761 11.007 1.00 98.50 94 THR A N 1
ATOM 701 C CA . THR A 1 94 ? -6.749 0.488 10.837 1.00 98.50 94 THR A CA 1
ATOM 702 C C . THR A 1 94 ? -6.514 -0.533 9.732 1.00 98.50 94 THR A C 1
ATOM 704 O O . THR A 1 94 ? -7.227 -1.527 9.609 1.00 98.50 94 THR A O 1
ATOM 707 N N . ILE A 1 95 ? -5.463 -0.303 8.953 1.00 98.75 95 ILE A N 1
ATOM 708 C CA . ILE A 1 95 ? -4.924 -1.239 7.973 1.00 98.75 95 ILE A CA 1
ATOM 709 C C . ILE A 1 95 ? -3.560 -1.688 8.493 1.00 98.75 95 ILE A C 1
ATOM 711 O O . ILE A 1 95 ? -2.627 -0.889 8.552 1.00 98.75 95 ILE A O 1
ATOM 715 N N . SER A 1 96 ? -3.437 -2.951 8.893 1.00 98.69 96 SER A N 1
ATOM 716 C CA . SER A 1 96 ? -2.127 -3.540 9.183 1.00 98.69 96 SER A CA 1
ATOM 717 C C . SER A 1 96 ? -1.465 -3.969 7.887 1.00 98.69 96 SER A C 1
ATOM 719 O O . SER A 1 96 ? -1.983 -4.835 7.186 1.00 98.69 96 SER A O 1
ATOM 721 N N . VAL A 1 97 ? -0.310 -3.388 7.600 1.00 98.75 97 VAL A N 1
ATOM 722 C CA . VAL A 1 97 ? 0.556 -3.722 6.472 1.00 98.75 97 VAL A CA 1
ATOM 723 C C . VAL A 1 97 ? 1.547 -4.768 6.957 1.00 98.75 97 VAL A C 1
ATOM 725 O O . VAL A 1 97 ? 2.384 -4.461 7.803 1.00 98.75 97 VAL A O 1
ATOM 728 N N . ILE A 1 98 ? 1.426 -6.005 6.483 1.00 98.69 98 ILE A N 1
ATOM 729 C CA . ILE A 1 98 ? 2.132 -7.170 7.026 1.00 98.69 98 ILE A CA 1
ATOM 730 C C . ILE A 1 98 ? 3.075 -7.738 5.964 1.00 98.69 98 ILE A C 1
ATOM 732 O O . ILE A 1 98 ? 2.675 -8.022 4.832 1.00 98.69 98 ILE A O 1
ATOM 736 N N . ALA A 1 99 ? 4.336 -7.912 6.346 1.00 98.25 99 ALA A N 1
ATOM 737 C CA . ALA A 1 99 ? 5.369 -8.503 5.511 1.00 98.25 99 ALA A CA 1
ATOM 738 C C . ALA A 1 99 ? 5.412 -10.033 5.617 1.00 98.25 99 ALA A C 1
ATOM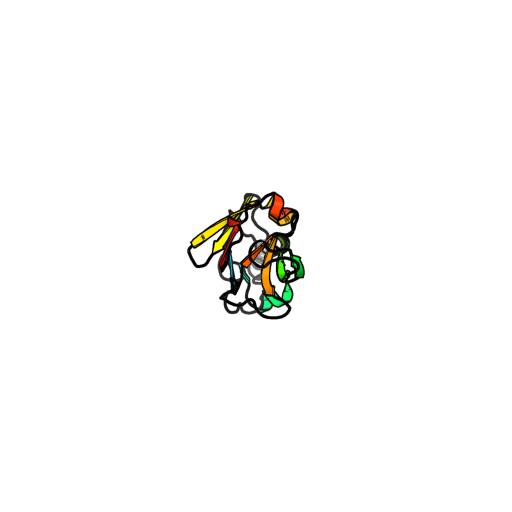 740 O O . ALA A 1 99 ? 4.930 -10.623 6.586 1.00 98.25 99 ALA A O 1
ATOM 741 N N . VAL A 1 100 ? 6.068 -10.679 4.649 1.00 97.44 100 VAL A N 1
ATOM 742 C CA . VAL A 1 100 ? 6.296 -12.137 4.627 1.00 97.44 100 VAL A CA 1
ATOM 743 C C . VAL A 1 100 ? 7.007 -12.635 5.895 1.00 97.44 100 VAL A C 1
ATOM 745 O O . VAL A 1 100 ? 6.742 -13.746 6.352 1.00 97.44 100 VAL A O 1
ATOM 748 N N . ASP A 1 101 ? 7.886 -11.825 6.496 1.00 95.81 101 ASP A N 1
ATOM 749 C CA . ASP A 1 101 ? 8.605 -12.166 7.735 1.00 95.81 101 ASP A CA 1
ATOM 750 C C . ASP A 1 101 ? 7.766 -11.976 9.019 1.00 95.81 101 ASP A C 1
ATOM 752 O O . ASP A 1 101 ? 8.245 -12.242 10.124 1.00 95.81 101 ASP A O 1
ATOM 756 N N . GLY A 1 102 ? 6.508 -11.544 8.883 1.00 94.38 102 GLY A N 1
ATOM 757 C CA . GLY A 1 102 ? 5.563 -11.332 9.976 1.00 94.38 102 GLY A CA 1
ATOM 758 C C . GLY A 1 102 ? 5.701 -9.986 10.686 1.00 94.38 102 GLY A C 1
ATOM 759 O O . GLY A 1 102 ? 4.939 -9.721 11.619 1.00 94.38 102 GLY A O 1
ATOM 760 N N . LYS A 1 103 ? 6.636 -9.120 10.278 1.00 96.69 103 LYS A N 1
ATOM 761 C CA . LYS A 1 103 ? 6.647 -7.728 10.741 1.00 96.69 103 LYS A CA 1
ATOM 762 C C . LYS A 1 103 ? 5.462 -6.974 10.158 1.00 96.69 103 LYS A C 1
ATOM 764 O O . LYS A 1 103 ? 4.982 -7.285 9.069 1.00 96.69 103 LYS A O 1
ATOM 769 N N . SER A 1 104 ? 5.012 -5.954 10.878 1.00 97.38 104 SER A N 1
ATOM 770 C CA . SER A 1 104 ? 3.877 -5.155 10.444 1.00 97.38 104 SER A CA 1
ATOM 771 C C . SER A 1 104 ? 3.966 -3.709 10.895 1.00 97.38 104 SER A C 1
ATOM 773 O O . SER A 1 104 ? 4.445 -3.439 11.997 1.00 97.38 104 SER A O 1
ATOM 775 N N . ALA A 1 105 ? 3.390 -2.821 10.094 1.00 98.06 105 ALA A N 1
ATOM 776 C CA . ALA A 1 105 ? 3.108 -1.439 10.454 1.00 98.06 105 ALA A CA 1
ATOM 777 C C . ALA A 1 105 ? 1.602 -1.175 10.336 1.00 98.06 105 ALA A C 1
ATOM 779 O O . ALA A 1 105 ? 0.947 -1.691 9.432 1.00 98.06 105 ALA A O 1
ATOM 780 N N . ASP A 1 106 ? 1.049 -0.383 11.252 1.00 98.44 106 ASP A N 1
ATOM 781 C CA . ASP A 1 106 ? -0.367 -0.016 11.233 1.00 98.44 106 ASP A CA 1
ATOM 782 C C . ASP A 1 106 ? -0.530 1.371 10.602 1.00 98.44 106 ASP A C 1
ATOM 784 O O . ASP A 1 106 ? 0.121 2.327 11.016 1.00 98.44 106 ASP A O 1
ATOM 788 N N . VAL A 1 107 ? -1.431 1.474 9.626 1.00 98.69 107 VAL A N 1
ATOM 789 C CA . VAL A 1 107 ? -1.823 2.722 8.964 1.00 98.69 107 VAL A CA 1
ATOM 790 C C . VAL A 1 107 ? -3.266 3.041 9.341 1.00 98.69 107 VAL A C 1
ATOM 792 O O . VAL A 1 107 ? -4.146 2.178 9.265 1.00 98.69 107 VAL A O 1
ATOM 795 N N . ALA A 1 108 ? -3.539 4.274 9.764 1.00 98.62 108 ALA A N 1
ATOM 796 C CA . ALA A 1 108 ? -4.908 4.709 10.020 1.00 98.62 108 ALA A CA 1
ATOM 797 C C . ALA A 1 108 ? -5.685 4.791 8.700 1.00 98.62 108 ALA A C 1
ATOM 799 O O . ALA A 1 108 ? -5.191 5.343 7.717 1.00 98.62 108 ALA A O 1
ATOM 800 N N . ILE A 1 109 ? -6.923 4.291 8.670 1.00 98.12 109 ILE A N 1
ATOM 801 C CA . ILE A 1 109 ? -7.719 4.286 7.433 1.00 98.12 109 ILE A CA 1
ATOM 802 C C . ILE A 1 109 ? -7.982 5.706 6.911 1.00 98.12 109 ILE A C 1
ATOM 804 O O . ILE A 1 109 ? -8.085 5.916 5.708 1.00 98.12 109 ILE A O 1
ATOM 808 N N . GLU A 1 110 ? -8.072 6.689 7.809 1.00 98.12 110 GLU A N 1
ATOM 809 C CA . GLU A 1 110 ? -8.237 8.093 7.432 1.00 98.12 110 GLU A CA 1
ATOM 810 C C . GLU A 1 110 ? -6.971 8.658 6.782 1.00 98.12 110 GLU A C 1
ATOM 812 O O . GLU A 1 110 ? -7.081 9.390 5.803 1.00 98.12 110 GLU A O 1
ATOM 817 N N . ASP A 1 111 ? -5.779 8.276 7.236 1.00 98.50 111 ASP A N 1
ATOM 818 C CA . ASP A 1 111 ? -4.536 8.690 6.578 1.00 98.50 111 ASP A CA 1
ATOM 819 C C . ASP A 1 111 ? -4.408 8.015 5.212 1.00 98.50 111 ASP A C 1
ATOM 821 O O . ASP A 1 111 ? -4.135 8.683 4.220 1.00 98.50 111 ASP A O 1
ATOM 825 N N . ALA A 1 112 ? -4.716 6.718 5.131 1.00 98.25 112 ALA A N 1
ATOM 826 C CA . ALA A 1 112 ? -4.721 5.959 3.881 1.00 98.25 112 ALA A CA 1
ATOM 827 C C . ALA A 1 112 ? -5.679 6.523 2.814 1.00 98.25 112 ALA A C 1
ATOM 829 O O . ALA A 1 112 ? -5.434 6.344 1.626 1.00 98.25 112 ALA A O 1
ATOM 830 N N . LYS A 1 113 ? -6.764 7.202 3.212 1.00 98.00 113 LYS A N 1
ATOM 831 C CA . LYS A 1 113 ? -7.683 7.887 2.283 1.00 98.00 113 LYS A CA 1
ATOM 832 C C . LYS A 1 113 ? -7.167 9.238 1.798 1.00 98.00 113 LYS A C 1
ATOM 834 O O . LYS A 1 113 ? -7.571 9.680 0.728 1.00 98.00 113 LYS A O 1
ATOM 839 N N . ASN A 1 114 ? -6.380 9.928 2.620 1.00 98.06 114 ASN A N 1
ATOM 840 C CA . ASN A 1 114 ? -6.077 11.349 2.438 1.00 98.06 114 ASN A CA 1
ATOM 841 C C . ASN A 1 114 ? -4.608 11.626 2.096 1.00 98.06 114 ASN A C 1
ATOM 843 O O . ASN A 1 114 ? -4.278 12.760 1.755 1.00 98.06 114 ASN A O 1
ATOM 847 N N . MET A 1 115 ? -3.732 10.631 2.213 1.00 98.38 115 MET A N 1
ATOM 848 C CA . MET A 1 115 ? -2.300 10.745 1.960 1.00 98.38 115 MET A CA 1
ATOM 849 C C . MET A 1 115 ? -1.861 9.720 0.920 1.00 98.38 115 MET A C 1
ATOM 851 O O . MET A 1 115 ? -2.412 8.622 0.838 1.00 98.38 115 MET A O 1
ATOM 855 N N . ASP A 1 116 ? -0.810 10.059 0.179 1.00 98.31 116 ASP A N 1
ATOM 856 C CA . ASP A 1 116 ? -0.212 9.151 -0.793 1.00 98.31 116 ASP A CA 1
ATOM 857 C C . ASP A 1 116 ? 0.545 8.036 -0.060 1.00 98.31 116 ASP A C 1
ATOM 859 O O . ASP A 1 116 ? 1.689 8.206 0.362 1.00 98.31 116 ASP A O 1
ATOM 863 N N . ILE A 1 117 ? -0.112 6.893 0.130 1.00 98.75 117 ILE A N 1
ATOM 864 C CA . ILE A 1 117 ? 0.490 5.678 0.685 1.00 98.75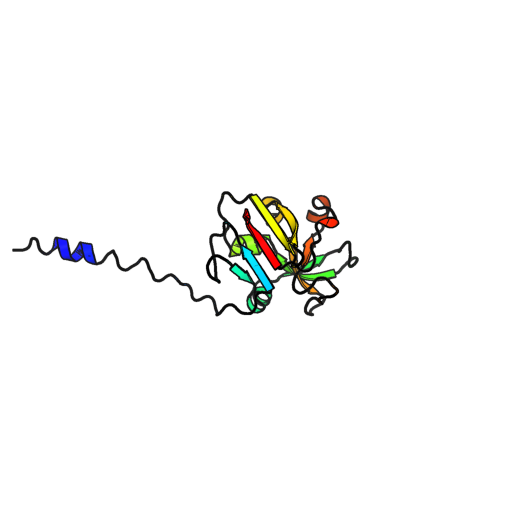 117 ILE A CA 1
ATOM 865 C C . ILE A 1 117 ? 0.341 4.580 -0.359 1.00 98.75 117 ILE A C 1
ATOM 867 O O . ILE A 1 117 ? -0.773 4.174 -0.690 1.00 98.75 117 ILE A O 1
ATOM 871 N N . LEU A 1 118 ? 1.467 4.128 -0.901 1.00 98.75 118 LEU A N 1
ATOM 872 C CA . LEU A 1 118 ? 1.529 3.340 -2.126 1.00 98.75 118 LEU A CA 1
ATOM 873 C C . LEU A 1 118 ? 2.024 1.922 -1.835 1.00 98.75 118 LEU A C 1
ATOM 875 O O . LEU A 1 118 ? 3.078 1.749 -1.225 1.00 98.75 118 LEU A O 1
ATOM 879 N N . MET A 1 119 ? 1.299 0.911 -2.310 1.00 98.81 119 MET A N 1
ATOM 880 C CA . MET A 1 119 ? 1.790 -0.464 -2.428 1.00 98.81 119 MET A CA 1
ATOM 881 C C . MET A 1 119 ? 2.560 -0.581 -3.742 1.00 98.81 119 MET A C 1
ATOM 883 O O . MET A 1 119 ? 1.969 -0.765 -4.804 1.00 98.81 119 MET A O 1
ATOM 887 N N . VAL A 1 120 ? 3.876 -0.402 -3.678 1.00 98.75 120 VAL A N 1
ATOM 888 C CA . VAL A 1 120 ? 4.784 -0.369 -4.830 1.00 98.75 120 VAL A CA 1
ATOM 889 C C . VAL A 1 120 ? 5.023 -1.775 -5.350 1.00 98.75 120 VAL A C 1
ATOM 891 O O . VAL A 1 120 ? 5.447 -2.632 -4.580 1.00 98.75 120 VAL A O 1
ATOM 894 N N . HIS A 1 121 ? 4.843 -1.975 -6.655 1.00 98.69 121 HIS A N 1
ATOM 895 C CA . HIS A 1 121 ? 5.192 -3.222 -7.342 1.00 98.69 121 HIS A CA 1
ATOM 896 C C . HIS A 1 121 ? 6.209 -3.022 -8.476 1.00 98.69 121 HIS A C 1
ATOM 898 O O . HIS A 1 121 ? 6.930 -3.951 -8.835 1.00 98.69 121 HIS A O 1
ATOM 904 N N . TYR A 1 122 ? 6.345 -1.796 -8.992 1.00 98.62 122 TYR A N 1
ATOM 905 C CA . TYR A 1 122 ? 7.306 -1.459 -10.038 1.00 98.62 122 TYR A CA 1
ATOM 906 C C . TYR A 1 122 ? 8.187 -0.274 -9.626 1.00 98.62 122 TYR A C 1
ATOM 908 O O . TYR A 1 122 ? 7.741 0.654 -8.946 1.00 98.62 122 TYR A O 1
ATOM 916 N N . LEU A 1 123 ? 9.433 -0.288 -10.095 1.00 98.38 123 LEU A N 1
ATOM 917 C CA . LEU A 1 123 ? 10.420 0.779 -9.940 1.00 98.38 123 LEU A CA 1
ATOM 918 C C . LEU A 1 123 ? 11.044 1.082 -11.305 1.00 98.38 123 LEU A C 1
ATOM 920 O O . LEU A 1 123 ? 11.578 0.187 -11.962 1.00 98.38 123 LEU A O 1
ATOM 924 N N . SER A 1 124 ? 10.956 2.340 -11.741 1.00 97.00 124 SER A N 1
ATOM 925 C CA . SER A 1 124 ? 11.506 2.824 -13.017 1.00 97.00 124 SER A CA 1
ATOM 926 C C . SER A 1 124 ? 11.081 1.966 -14.219 1.00 97.00 124 SER A C 1
ATOM 928 O O . SER A 1 124 ? 11.879 1.636 -15.097 1.00 97.00 124 SER A O 1
ATOM 930 N N . GLY A 1 125 ? 9.804 1.569 -14.238 1.00 96.31 125 GLY A N 1
ATOM 931 C CA . GLY A 1 125 ? 9.189 0.789 -15.317 1.00 96.31 125 GLY A CA 1
ATOM 932 C C . GLY A 1 125 ? 9.514 -0.710 -15.327 1.00 96.31 125 GLY A C 1
ATOM 933 O O . GLY A 1 125 ? 9.064 -1.408 -16.234 1.00 96.31 125 GLY A O 1
ATOM 934 N N . ALA A 1 126 ? 10.264 -1.218 -14.346 1.00 97.75 126 ALA A N 1
ATOM 935 C CA . ALA A 1 126 ? 10.543 -2.642 -14.166 1.00 97.75 126 ALA A CA 1
ATOM 936 C C . ALA A 1 126 ? 9.881 -3.183 -12.891 1.00 97.75 126 ALA A C 1
ATOM 938 O O . ALA A 1 126 ? 9.580 -2.420 -11.976 1.00 97.75 126 ALA A O 1
ATOM 939 N N . LEU A 1 127 ? 9.676 -4.503 -12.819 1.00 98.06 127 LEU A N 1
ATOM 940 C CA . LEU A 1 127 ? 9.222 -5.171 -11.595 1.00 98.06 127 LEU A CA 1
ATOM 941 C C . LEU A 1 127 ? 10.192 -4.892 -10.442 1.00 98.06 127 LEU A C 1
ATOM 943 O O . LEU A 1 127 ? 11.412 -4.905 -10.628 1.00 98.06 127 LEU A O 1
ATOM 947 N N . LEU A 1 128 ? 9.646 -4.660 -9.251 1.00 97.88 128 LEU A N 1
ATOM 948 C CA . LEU A 1 128 ? 10.431 -4.428 -8.049 1.00 97.88 128 LEU A CA 1
ATOM 949 C C . LEU A 1 128 ? 11.219 -5.694 -7.686 1.00 97.88 128 LEU A C 1
ATOM 951 O O . LEU A 1 128 ? 10.645 -6.758 -7.450 1.00 97.88 128 LEU A O 1
ATOM 955 N N . GLY A 1 129 ? 12.545 -5.569 -7.638 1.00 97.31 129 GLY A N 1
ATOM 956 C CA . GLY A 1 129 ? 13.440 -6.664 -7.265 1.00 97.31 129 GLY A CA 1
ATOM 957 C C . GLY A 1 129 ? 13.252 -7.104 -5.812 1.00 97.31 129 GLY A C 1
ATOM 958 O O . GLY A 1 129 ? 12.961 -6.291 -4.935 1.00 97.31 129 GLY A O 1
ATOM 959 N N . GLU A 1 130 ? 13.449 -8.395 -5.545 1.00 96.12 130 GLU A N 1
ATOM 960 C CA . GLU A 1 130 ? 13.350 -8.978 -4.197 1.00 96.12 130 GLU A CA 1
ATOM 961 C C . GLU A 1 130 ? 14.326 -8.319 -3.208 1.00 96.12 130 GLU A C 1
ATOM 963 O O . GLU A 1 130 ? 13.966 -8.030 -2.066 1.00 96.12 130 GLU A O 1
ATOM 968 N N . ASP A 1 131 ? 15.540 -8.002 -3.661 1.00 95.81 131 ASP A N 1
ATOM 969 C CA . ASP A 1 131 ? 16.581 -7.310 -2.894 1.00 95.81 131 ASP A CA 1
ATOM 970 C C . ASP A 1 131 ? 16.225 -5.857 -2.549 1.00 95.81 131 ASP A C 1
ATOM 972 O O . ASP A 1 131 ? 16.810 -5.284 -1.631 1.00 95.81 131 ASP A O 1
ATOM 976 N N . LEU A 1 132 ? 15.237 -5.289 -3.244 1.00 95.69 132 LEU A N 1
ATOM 977 C CA . LEU A 1 132 ? 14.694 -3.946 -3.027 1.00 95.69 132 LEU A CA 1
ATOM 978 C C . LEU A 1 132 ? 13.335 -3.970 -2.308 1.00 95.69 132 LEU A C 1
ATOM 980 O O . LEU A 1 132 ? 12.623 -2.962 -2.283 1.00 95.69 132 LEU A O 1
ATOM 984 N N . GLY A 1 133 ? 12.963 -5.121 -1.740 1.00 95.88 133 GLY A N 1
ATOM 985 C CA . GLY A 1 133 ? 11.720 -5.307 -0.997 1.00 95.88 133 GLY A CA 1
ATOM 986 C C . GLY A 1 133 ? 10.544 -5.821 -1.828 1.00 95.88 133 GLY A C 1
ATOM 987 O O . GLY A 1 133 ? 9.420 -5.781 -1.336 1.00 95.88 133 GLY A O 1
ATOM 988 N N . GLY A 1 134 ? 10.770 -6.292 -3.058 1.00 96.56 134 GLY A N 1
ATOM 989 C CA . GLY A 1 134 ? 9.740 -6.874 -3.923 1.00 96.56 134 GLY A CA 1
ATOM 990 C C . GLY A 1 134 ? 9.270 -8.273 -3.489 1.00 96.56 134 GLY A C 1
ATOM 991 O O . GLY A 1 134 ? 10.002 -8.979 -2.806 1.00 96.56 134 GLY A O 1
ATOM 992 N N . PRO A 1 135 ? 8.073 -8.725 -3.895 1.00 97.56 135 PRO A N 1
ATOM 993 C CA . PRO A 1 135 ? 7.302 -8.183 -5.009 1.00 97.56 135 PRO A CA 1
ATOM 994 C C . PRO A 1 135 ? 6.545 -6.903 -4.663 1.00 97.56 135 PRO A C 1
ATOM 996 O O . PRO A 1 135 ? 6.347 -6.085 -5.551 1.00 97.56 135 PRO A O 1
ATOM 999 N N . VAL A 1 136 ? 6.176 -6.680 -3.401 1.00 98.75 136 VAL A N 1
ATOM 1000 C CA . VAL A 1 136 ? 5.459 -5.471 -2.982 1.00 98.75 136 VAL A CA 1
ATOM 1001 C C . VAL A 1 136 ? 6.117 -4.857 -1.752 1.00 98.75 136 VAL A C 1
ATOM 1003 O O . VAL A 1 136 ? 6.469 -5.567 -0.811 1.00 98.75 136 VAL A O 1
ATOM 1006 N N . LYS A 1 137 ? 6.242 -3.530 -1.724 1.00 98.38 137 LYS A N 1
ATOM 1007 C CA . LYS A 1 137 ? 6.606 -2.769 -0.517 1.00 98.38 137 LYS A CA 1
ATOM 1008 C C . LYS A 1 137 ? 5.676 -1.579 -0.312 1.00 98.38 137 LYS A C 1
ATOM 1010 O O . LYS A 1 137 ? 5.029 -1.135 -1.257 1.00 98.38 137 LYS A O 1
ATOM 1015 N N . ILE A 1 138 ? 5.638 -1.029 0.897 1.00 98.62 138 ILE A N 1
ATOM 1016 C CA . ILE A 1 138 ? 4.981 0.262 1.141 1.00 98.62 138 ILE A CA 1
ATOM 1017 C C . ILE A 1 138 ? 5.945 1.415 0.848 1.00 98.62 138 ILE A C 1
ATOM 1019 O O . ILE A 1 138 ? 7.121 1.358 1.209 1.00 98.62 138 ILE A O 1
ATOM 1023 N N . ALA A 1 139 ? 5.433 2.470 0.223 1.00 98.44 139 ALA A N 1
ATOM 1024 C CA . ALA A 1 139 ? 6.093 3.763 0.135 1.00 98.44 139 ALA A CA 1
ATOM 1025 C C . ALA A 1 139 ? 5.161 4.872 0.625 1.00 98.44 139 ALA A C 1
ATOM 1027 O O . ALA A 1 139 ? 3.956 4.852 0.365 1.00 98.44 139 ALA A O 1
ATOM 1028 N N . PHE A 1 140 ? 5.732 5.843 1.331 1.00 98.62 140 PHE A N 1
ATOM 1029 C CA . PHE A 1 140 ? 4.999 6.974 1.888 1.00 98.62 140 PHE A CA 1
ATOM 1030 C C . PHE A 1 140 ? 5.346 8.247 1.121 1.00 98.62 140 PHE A C 1
ATOM 1032 O O . PHE A 1 140 ? 6.515 8.603 1.002 1.00 98.62 140 PHE A O 1
ATOM 1039 N N . GLY A 1 141 ? 4.338 8.960 0.629 1.00 98.06 141 GLY A N 1
ATOM 1040 C CA . GLY A 1 141 ? 4.490 10.305 0.086 1.00 98.06 141 GLY A CA 1
ATOM 1041 C C . GLY A 1 141 ? 4.827 11.334 1.169 1.00 98.06 141 GLY A C 1
ATOM 1042 O O . GLY A 1 141 ? 4.788 11.051 2.369 1.00 98.06 141 GLY A O 1
ATOM 1043 N N . ALA A 1 142 ? 5.137 12.560 0.746 1.00 97.56 142 ALA A N 1
ATOM 1044 C CA . ALA A 1 142 ? 5.725 13.588 1.609 1.00 97.56 142 ALA A CA 1
ATOM 1045 C C . ALA A 1 142 ? 4.901 13.927 2.868 1.00 97.56 142 ALA A C 1
ATOM 1047 O O . ALA A 1 142 ? 5.474 14.247 3.909 1.00 97.56 142 ALA A O 1
ATOM 1048 N N . ASP A 1 143 ? 3.568 13.884 2.795 1.00 97.50 143 ASP A N 1
ATOM 1049 C CA . ASP A 1 143 ? 2.716 14.138 3.962 1.00 97.50 143 ASP A CA 1
ATOM 1050 C C . ASP A 1 143 ? 2.672 12.947 4.921 1.00 97.50 143 ASP A C 1
ATOM 1052 O O . ASP A 1 143 ? 2.792 13.140 6.131 1.00 97.50 143 ASP A O 1
ATOM 1056 N N . ALA A 1 144 ? 2.606 11.722 4.397 1.00 97.69 144 ALA A N 1
ATOM 1057 C CA . ALA A 1 144 ? 2.613 10.517 5.217 1.00 97.69 144 ALA A CA 1
ATOM 1058 C C . ALA A 1 144 ? 3.956 10.319 5.941 1.00 97.69 144 ALA A C 1
ATOM 1060 O O . ALA A 1 144 ? 3.966 9.923 7.104 1.00 97.69 144 ALA A O 1
ATOM 1061 N N . GLN A 1 145 ? 5.083 10.698 5.329 1.00 97.62 145 GLN A N 1
ATOM 1062 C CA . GLN A 1 145 ? 6.404 10.669 5.980 1.00 97.62 145 GLN A CA 1
ATOM 1063 C C . GLN A 1 145 ? 6.513 11.584 7.213 1.00 97.62 145 GLN A C 1
ATOM 1065 O O . GLN A 1 145 ? 7.385 11.395 8.054 1.00 97.62 145 GLN A O 1
ATOM 1070 N N . LYS A 1 146 ? 5.629 12.580 7.364 1.00 97.62 146 LYS A N 1
ATOM 1071 C CA . LYS A 1 146 ? 5.586 13.431 8.572 1.00 97.62 146 LYS A CA 1
ATOM 1072 C C . LYS A 1 146 ? 4.867 12.752 9.739 1.00 97.62 146 LYS A C 1
ATOM 1074 O O . LYS A 1 146 ? 4.971 13.227 10.869 1.00 97.62 146 LYS A O 1
ATOM 1079 N N . VAL A 1 147 ? 4.097 11.703 9.456 1.00 98.06 147 VAL A N 1
ATOM 1080 C CA . VAL A 1 147 ? 3.215 11.011 10.405 1.00 98.06 147 VAL A CA 1
ATOM 1081 C C . VAL A 1 147 ? 3.780 9.644 10.774 1.00 98.06 147 VAL A C 1
ATOM 1083 O O . VAL A 1 147 ? 3.798 9.290 11.953 1.00 98.06 147 VAL A O 1
ATOM 1086 N N . TYR A 1 148 ? 4.263 8.897 9.783 1.00 97.94 148 TYR A N 1
ATOM 1087 C CA . TYR A 1 148 ? 4.776 7.544 9.947 1.00 97.94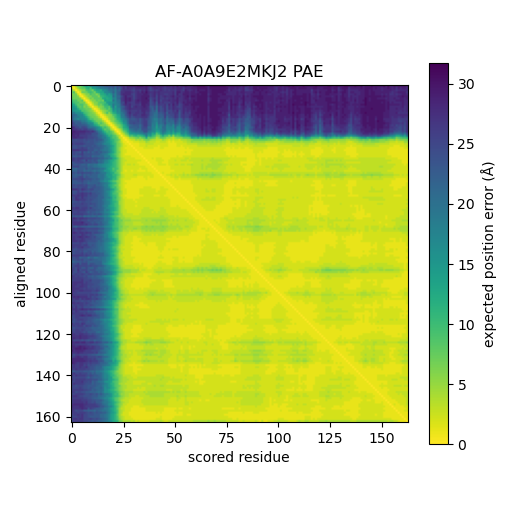 148 TYR A CA 1
ATOM 1088 C C . TYR A 1 148 ? 6.306 7.555 10.050 1.00 97.94 148 TYR A C 1
ATOM 1090 O O . TYR A 1 148 ? 6.962 8.149 9.195 1.00 97.94 148 TYR A O 1
ATOM 1098 N N . PRO A 1 149 ? 6.896 6.909 11.073 1.00 97.00 149 PRO A N 1
ATOM 1099 C CA . PRO A 1 149 ? 8.347 6.832 11.212 1.00 97.00 149 PRO A CA 1
ATOM 1100 C C . PRO A 1 149 ? 8.964 5.905 10.155 1.00 97.00 149 PRO A C 1
ATOM 1102 O O . PRO A 1 149 ? 8.298 4.996 9.659 1.00 97.00 149 PRO A O 1
ATOM 1105 N N . ASP A 1 150 ? 10.262 6.070 9.886 1.00 96.19 150 ASP A N 1
ATOM 1106 C CA . ASP A 1 150 ? 11.023 5.311 8.874 1.00 96.19 150 ASP A CA 1
ATOM 1107 C C . ASP A 1 150 ? 10.912 3.782 9.029 1.00 96.19 150 ASP A C 1
ATOM 1109 O O . ASP A 1 150 ? 10.935 3.040 8.049 1.00 96.19 150 ASP A O 1
ATOM 1113 N N . GLU A 1 151 ? 10.733 3.298 10.258 1.00 95.19 151 GLU A N 1
ATO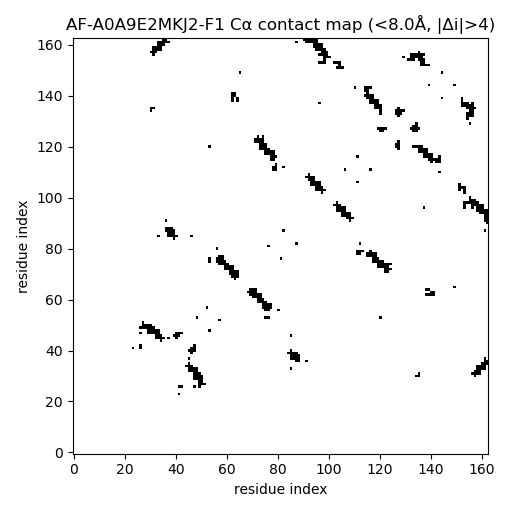M 1114 C CA . GLU A 1 151 ? 10.514 1.881 10.583 1.00 95.19 151 GLU A CA 1
ATOM 1115 C C . GLU A 1 151 ? 9.176 1.315 10.075 1.00 95.19 151 GLU A C 1
ATOM 1117 O O . GLU A 1 151 ? 9.013 0.098 10.010 1.00 95.19 151 GLU A O 1
ATOM 1122 N N . SER A 1 152 ? 8.235 2.176 9.675 1.00 97.00 152 SER A N 1
ATOM 1123 C CA . SER A 1 152 ? 6.958 1.778 9.063 1.00 97.00 152 SER A CA 1
ATOM 1124 C C . SER A 1 152 ? 7.094 1.415 7.584 1.00 97.00 152 SER A C 1
ATOM 1126 O O . SER A 1 152 ? 6.141 0.904 6.994 1.00 97.00 152 SER A O 1
ATOM 1128 N N . TRP A 1 153 ? 8.249 1.682 6.964 1.00 96.94 153 TRP A N 1
ATOM 1129 C CA . TRP A 1 153 ? 8.537 1.278 5.589 1.00 96.94 153 TRP A CA 1
ATOM 1130 C C . TRP A 1 153 ? 8.744 -0.238 5.528 1.00 96.94 153 TRP A C 1
ATOM 1132 O O . TRP A 1 153 ? 9.855 -0.754 5.630 1.00 96.94 153 TRP A O 1
ATOM 1142 N N . MET A 1 154 ? 7.636 -0.955 5.380 1.00 97.62 154 MET A N 1
ATOM 1143 C CA . MET A 1 154 ? 7.580 -2.403 5.244 1.00 97.62 154 MET A CA 1
ATOM 1144 C C . MET A 1 154 ? 8.027 -2.876 3.858 1.00 97.62 154 MET A C 1
ATOM 1146 O O . MET A 1 154 ? 7.497 -2.459 2.828 1.00 97.62 154 MET A O 1
ATOM 1150 N N . TRP A 1 155 ? 8.985 -3.797 3.853 1.00 97.56 155 TRP A N 1
ATOM 1151 C CA . TRP A 1 155 ? 9.470 -4.504 2.669 1.00 97.56 155 TRP A CA 1
ATOM 1152 C C . TRP A 1 155 ? 8.809 -5.881 2.614 1.00 97.56 155 TRP A C 1
ATOM 1154 O O . TRP A 1 155 ? 8.435 -6.408 3.663 1.00 97.56 155 TRP A O 1
ATOM 1164 N N . TRP A 1 156 ? 8.683 -6.473 1.425 1.00 98.19 156 TRP A N 1
ATOM 1165 C CA . TRP A 1 156 ? 8.063 -7.793 1.244 1.00 98.19 156 TRP A CA 1
ATOM 1166 C C . TRP A 1 156 ? 6.641 -7.860 1.806 1.00 98.19 156 TRP A C 1
ATOM 1168 O O . TRP A 1 156 ? 6.273 -8.825 2.476 1.00 98.19 156 TRP A O 1
ATOM 1178 N N . VAL A 1 157 ? 5.850 -6.812 1.586 1.00 98.69 157 VAL A N 1
ATOM 1179 C CA . VAL A 1 157 ? 4.449 -6.752 2.003 1.00 98.69 157 VAL A CA 1
ATOM 1180 C C . VAL A 1 157 ? 3.675 -7.844 1.274 1.00 98.69 157 VAL A C 1
ATOM 1182 O O . VAL A 1 157 ? 3.699 -7.915 0.051 1.00 98.69 157 VAL A O 1
ATOM 1185 N N . ALA A 1 158 ? 2.986 -8.688 2.033 1.00 98.44 158 ALA A N 1
ATOM 1186 C CA . ALA A 1 158 ? 2.188 -9.790 1.501 1.00 98.44 158 ALA A CA 1
ATOM 1187 C C . ALA A 1 158 ? 0.704 -9.662 1.856 1.00 98.44 158 ALA A C 1
ATOM 1189 O O . ALA A 1 158 ? -0.150 -10.162 1.121 1.00 98.44 158 ALA A O 1
ATOM 1190 N N . GLU A 1 159 ? 0.382 -8.981 2.959 1.00 98.81 159 GLU A N 1
ATOM 1191 C CA . GLU A 1 159 ? -0.988 -8.860 3.448 1.00 98.81 159 GLU A CA 1
ATOM 1192 C C . GLU A 1 159 ? -1.319 -7.430 3.900 1.00 98.81 159 GLU A C 1
ATOM 1194 O O . GLU A 1 159 ? -0.534 -6.774 4.588 1.00 98.81 159 GLU A O 1
ATOM 1199 N N . LEU A 1 160 ? -2.523 -6.974 3.552 1.00 98.81 160 LEU A N 1
ATOM 1200 C CA . LEU A 1 160 ? -3.191 -5.830 4.164 1.00 98.81 160 LEU A CA 1
ATOM 1201 C C . LEU A 1 160 ? -4.391 -6.325 4.962 1.00 98.81 160 LEU A C 1
ATOM 1203 O O . LEU A 1 160 ? -5.376 -6.796 4.395 1.00 98.81 160 LEU A O 1
ATOM 1207 N N . LYS A 1 161 ? -4.344 -6.176 6.281 1.00 98.75 161 LYS A N 1
ATOM 1208 C CA . LYS A 1 161 ? -5.431 -6.603 7.158 1.00 98.75 161 LYS A CA 1
ATOM 1209 C C . LYS A 1 161 ? -6.241 -5.417 7.657 1.00 98.75 161 LYS A C 1
ATOM 1211 O O . LYS A 1 161 ? -5.742 -4.603 8.435 1.00 98.75 161 LYS A O 1
ATOM 1216 N N . PHE A 1 162 ? -7.502 -5.360 7.250 1.00 98.69 162 PHE A N 1
ATOM 1217 C CA . PHE A 1 162 ? -8.456 -4.313 7.607 1.00 98.69 162 PHE A CA 1
ATOM 1218 C C . PHE A 1 162 ? -9.153 -4.677 8.926 1.00 98.69 162 PHE A C 1
ATOM 1220 O O . PHE A 1 162 ? -9.827 -5.709 9.013 1.00 98.69 162 PHE A O 1
ATOM 1227 N N . LYS A 1 163 ? -8.956 -3.862 9.968 1.00 96.88 163 LYS A N 1
ATOM 1228 C CA . LYS A 1 163 ? -9.433 -4.118 11.338 1.00 96.88 1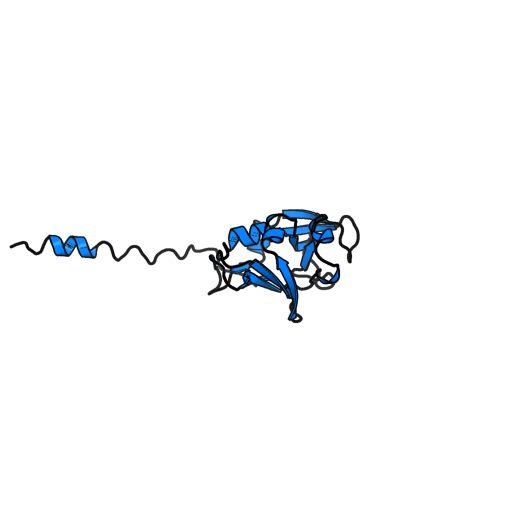63 LYS A CA 1
ATOM 1229 C C . LYS A 1 163 ? -9.940 -2.872 12.072 1.00 96.88 163 LYS A C 1
ATOM 1231 O O . LYS A 1 163 ? -9.576 -1.727 11.705 1.00 96.88 163 LYS A O 1
#

Foldseek 3Di:
DPPPPVVVVVVPPPPPDPPPPPCPDDDDDAFAKEAAQFDDDDPVRIHGDDPVNQVVAKDWDQAAAPVPGGGWTFIFHQLLVVCVVRVGDPPFQWKWFAAPVGDTDIDGSVCSNVFGKGFTQDTPRHGQDVVNQPNTWIDGHPVVCVVDPSVNGHGRGHYIYTD

Radius of gyration: 20.6 Å; Cα contacts (8 Å, |Δi|>4): 317; chains: 1; bounding box: 80×37×27 Å

pLDDT: mean 89.85, std 18.17, range [41.12, 98.81]